Protein AF-A0A1R1C506-F1 (afdb_monomer)

Foldseek 3Di:
DLQVVLVVLVVVLCVQLPPVPDDPVSNVVSVVCCVVPPVVSSVVSVVVVVVVVVVVPDDPPDPPPDD

Organism: Paenibacillus amylolyticus (NCBI:txid1451)

Radius of gyration: 19.65 Å; Cα contacts (8 Å, |Δi|>4): 29; chains: 1; bounding box: 44×18×64 Å

Mean predicted aligned error: 8.29 Å

Secondary structure (DSSP, 8-state):
-HHHHHHHHHHHHHHHH-TTTS-HHHHHHHHHHHHHHTHHHHHHHHHHHHHHHHHHHS---------

pLDDT: mean 87.21, std 15.57, range [49.75, 97.88]

Structure (mmCIF, N/CA/C/O backbone):
data_AF-A0A1R1C506-F1
#
_entry.id   AF-A0A1R1C506-F1
#
loop_
_atom_site.group_PDB
_atom_site.id
_atom_site.type_symbol
_atom_site.label_atom_id
_atom_site.label_alt_id
_atom_site.label_comp_id
_atom_site.label_asym_id
_atom_site.label_entity_id
_atom_site.label_seq_id
_atom_site.pdbx_PDB_ins_code
_atom_site.Cartn_x
_atom_site.Cartn_y
_atom_site.Cartn_z
_atom_site.occupancy
_atom_site.B_iso_or_equiv
_atom_site.auth_seq_id
_atom_site.auth_comp_id
_atom_site.auth_asym_id
_atom_site.auth_atom_id
_atom_site.pdbx_PDB_model_num
ATOM 1 N N . MET A 1 1 ? 0.787 -12.011 11.214 1.00 81.19 1 MET A N 1
ATOM 2 C CA . MET A 1 1 ? -0.345 -11.156 11.645 1.00 81.19 1 MET A CA 1
ATOM 3 C C . MET A 1 1 ? -0.736 -10.197 10.524 1.00 81.19 1 MET A C 1
ATOM 5 O O . MET A 1 1 ? 0.164 -9.830 9.771 1.00 81.19 1 MET A O 1
ATOM 9 N N . PRO A 1 2 ? -2.014 -9.786 10.400 1.00 88.75 2 PRO A N 1
ATOM 10 C CA . PRO A 1 2 ? -2.470 -8.844 9.368 1.00 88.75 2 PRO A CA 1
ATOM 11 C C . PRO A 1 2 ? -1.620 -7.569 9.309 1.00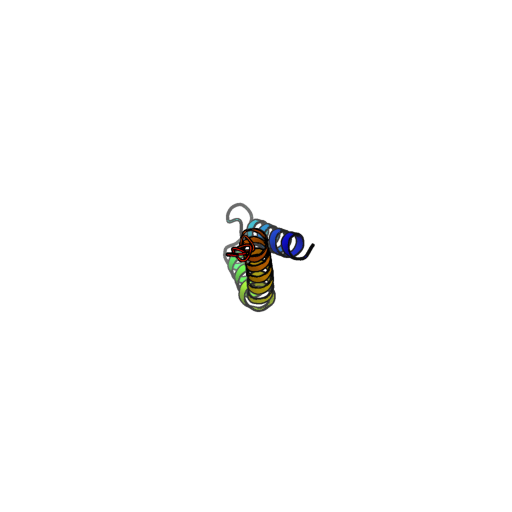 88.75 2 PRO A C 1
ATOM 13 O O . PRO A 1 2 ? -1.100 -7.229 8.251 1.00 88.75 2 PRO A O 1
ATOM 16 N N . LEU A 1 3 ? -1.323 -6.967 10.465 1.00 93.44 3 LEU A N 1
ATOM 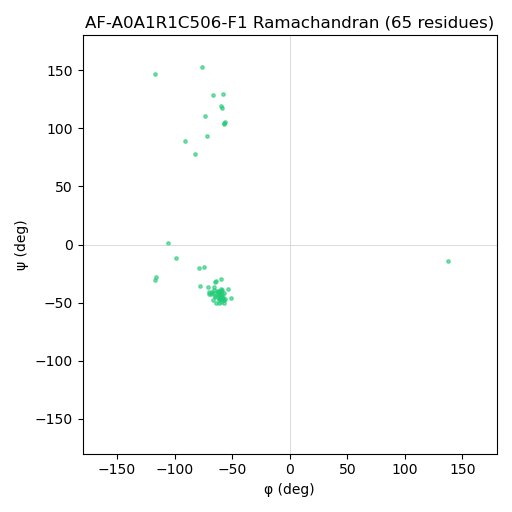17 C CA . LEU A 1 3 ? -0.471 -5.777 10.560 1.00 93.44 3 LEU A CA 1
ATOM 18 C C . LEU A 1 3 ? 0.944 -5.987 9.990 1.00 93.44 3 LEU A C 1
ATOM 20 O O . LEU A 1 3 ? 1.445 -5.156 9.242 1.00 93.44 3 LEU A O 1
ATOM 24 N N . GLN A 1 4 ? 1.581 -7.128 10.273 1.00 94.38 4 GLN A N 1
ATOM 25 C CA . GLN A 1 4 ? 2.898 -7.454 9.701 1.00 94.38 4 GLN A CA 1
ATOM 26 C C . GLN A 1 4 ? 2.843 -7.616 8.178 1.00 94.38 4 GLN A C 1
ATOM 28 O O . GLN A 1 4 ? 3.824 -7.336 7.497 1.00 94.38 4 GLN A O 1
ATOM 33 N N . ARG A 1 5 ? 1.714 -8.088 7.635 1.00 92.25 5 ARG A N 1
ATOM 34 C CA . ARG A 1 5 ? 1.519 -8.197 6.186 1.00 92.25 5 ARG A CA 1
ATOM 35 C C . ARG A 1 5 ? 1.387 -6.813 5.549 1.00 92.25 5 ARG A C 1
ATOM 37 O O . ARG A 1 5 ? 2.015 -6.588 4.519 1.00 92.25 5 ARG A O 1
ATOM 44 N N . ALA A 1 6 ? 0.635 -5.904 6.171 1.00 95.81 6 ALA A N 1
ATOM 45 C CA . ALA A 1 6 ? 0.536 -4.515 5.725 1.00 95.81 6 ALA A CA 1
ATOM 46 C C . ALA A 1 6 ? 1.907 -3.820 5.740 1.00 95.81 6 ALA A C 1
ATOM 48 O O . ALA A 1 6 ? 2.302 -3.242 4.733 1.00 95.81 6 ALA A O 1
ATOM 49 N N . ILE A 1 7 ? 2.673 -3.971 6.827 1.00 97.12 7 ILE A N 1
ATOM 50 C CA . ILE A 1 7 ? 4.034 -3.420 6.939 1.00 97.12 7 ILE A CA 1
ATOM 51 C C . ILE A 1 7 ? 4.929 -3.934 5.805 1.00 97.12 7 ILE A C 1
ATOM 53 O O . ILE A 1 7 ? 5.505 -3.129 5.085 1.00 97.12 7 ILE A O 1
ATOM 57 N N . ARG A 1 8 ? 4.970 -5.251 5.568 1.00 96.56 8 ARG A N 1
ATOM 58 C CA . ARG A 1 8 ? 5.797 -5.825 4.491 1.00 96.56 8 ARG A CA 1
ATOM 59 C C . ARG A 1 8 ? 5.438 -5.292 3.107 1.00 96.56 8 ARG A C 1
ATOM 61 O O . ARG A 1 8 ? 6.328 -5.071 2.297 1.00 96.56 8 ARG A O 1
ATOM 68 N N . LYS A 1 9 ? 4.148 -5.101 2.815 1.00 95.88 9 LYS A N 1
ATOM 69 C CA . LYS A 1 9 ? 3.716 -4.525 1.531 1.00 95.88 9 LYS A CA 1
ATOM 70 C C . LYS A 1 9 ? 4.166 -3.069 1.386 1.00 95.88 9 LYS A C 1
ATOM 72 O O . LYS A 1 9 ? 4.575 -2.671 0.301 1.00 95.88 9 LYS A O 1
ATOM 77 N N . LEU A 1 10 ? 4.119 -2.290 2.467 1.00 97.62 10 LEU A N 1
ATOM 78 C CA . LEU A 1 10 ? 4.604 -0.908 2.477 1.00 97.62 10 LEU A CA 1
ATOM 79 C C . LEU A 1 10 ? 6.131 -0.831 2.317 1.00 97.62 10 LEU A C 1
ATOM 81 O O . LEU A 1 10 ? 6.612 0.002 1.555 1.00 97.62 10 LEU A O 1
ATOM 85 N N . GLU A 1 11 ? 6.882 -1.720 2.970 1.00 97.56 11 GLU A N 1
ATOM 86 C CA . GLU A 1 11 ? 8.341 -1.838 2.806 1.00 97.56 11 GLU A CA 1
ATOM 87 C C . GLU A 1 11 ? 8.708 -2.205 1.359 1.00 97.56 11 GLU A C 1
ATOM 89 O O . GLU A 1 11 ? 9.558 -1.562 0.751 1.00 97.56 11 GLU A O 1
ATOM 94 N N . GLN A 1 12 ? 8.003 -3.171 0.760 1.00 95.56 12 GLN A N 1
ATOM 95 C CA . GLN A 1 12 ? 8.198 -3.545 -0.645 1.00 95.56 12 GLN A CA 1
ATOM 96 C C . GLN A 1 12 ? 7.898 -2.392 -1.603 1.00 95.56 12 GLN A C 1
ATOM 98 O O . GLN A 1 12 ? 8.662 -2.155 -2.538 1.00 95.56 12 GLN A O 1
ATOM 103 N N . LEU A 1 13 ? 6.808 -1.649 -1.370 1.00 96.69 13 LEU A N 1
ATOM 104 C CA . LEU A 1 13 ? 6.511 -0.455 -2.155 1.00 96.69 13 LEU A CA 1
ATOM 105 C C . LEU A 1 13 ? 7.657 0.556 -2.056 1.00 96.69 13 LEU A C 1
ATOM 107 O O . LEU A 1 13 ? 8.071 1.100 -3.077 1.00 96.69 13 LEU A O 1
ATOM 111 N N . GLN A 1 14 ? 8.176 0.803 -0.851 1.00 96.19 14 GLN A N 1
ATOM 112 C CA . GLN A 1 14 ? 9.284 1.730 -0.632 1.00 96.19 14 GLN A CA 1
ATOM 113 C C . GLN A 1 14 ? 10.537 1.306 -1.409 1.00 96.19 14 GLN A C 1
ATOM 115 O O . GLN A 1 14 ? 11.101 2.118 -2.139 1.00 96.19 14 GLN A O 1
ATOM 120 N N . GLU A 1 15 ? 10.945 0.040 -1.310 1.00 95.06 15 GLU A N 1
ATOM 121 C CA . GLU A 1 15 ? 12.110 -0.493 -2.030 1.00 95.06 15 GLU A CA 1
ATOM 122 C C . GLU A 1 15 ? 11.947 -0.377 -3.555 1.00 95.06 15 GLU A C 1
ATOM 124 O O . GLU A 1 15 ? 12.858 0.064 -4.262 1.00 95.06 15 GLU A O 1
ATOM 129 N N . ASN A 1 16 ? 10.759 -0.700 -4.069 1.00 94.19 16 ASN A N 1
ATOM 130 C CA . ASN A 1 16 ? 10.463 -0.667 -5.502 1.00 94.19 16 ASN A CA 1
ATOM 131 C C . ASN A 1 16 ? 10.288 0.755 -6.061 1.00 94.19 16 ASN A C 1
ATOM 133 O O . ASN A 1 16 ? 10.388 0.967 -7.274 1.00 94.19 16 ASN A O 1
ATOM 137 N N . THR A 1 17 ? 10.027 1.736 -5.194 1.00 95.88 17 THR A N 1
ATOM 138 C CA . THR A 1 17 ? 9.842 3.145 -5.570 1.00 95.88 17 THR A CA 1
ATOM 139 C C . THR A 1 17 ? 11.026 4.038 -5.205 1.00 95.88 17 THR A C 1
ATOM 141 O O . THR A 1 17 ? 11.000 5.230 -5.512 1.00 95.88 17 THR A O 1
ATOM 144 N N . GLU A 1 18 ? 12.093 3.476 -4.626 1.00 95.69 18 GLU A N 1
ATOM 145 C CA . GLU A 1 18 ? 13.316 4.200 -4.279 1.00 95.69 18 GLU A CA 1
ATOM 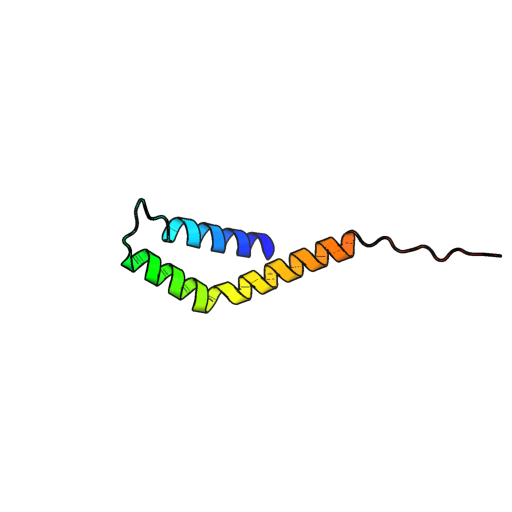146 C C . GLU A 1 18 ? 13.945 4.834 -5.538 1.00 95.69 18 GLU A C 1
ATOM 148 O O . GLU A 1 18 ? 14.363 4.109 -6.453 1.00 95.69 18 GLU A O 1
ATOM 153 N N . PRO A 1 19 ? 14.052 6.179 -5.614 1.00 91.62 19 PRO A N 1
ATOM 154 C CA . PRO A 1 19 ? 14.619 6.864 -6.776 1.00 91.62 19 PRO A CA 1
ATOM 155 C C . PRO A 1 19 ? 16.066 6.464 -7.066 1.00 91.62 19 PRO A C 1
ATOM 157 O O . PRO A 1 19 ? 16.508 6.475 -8.217 1.00 91.62 19 PRO A O 1
ATOM 160 N N . ARG A 1 20 ? 16.822 6.095 -6.026 1.00 88.31 20 ARG A N 1
ATOM 161 C CA . ARG A 1 20 ? 18.191 5.590 -6.156 1.00 88.31 20 ARG A CA 1
ATOM 162 C C . ARG A 1 20 ? 18.183 4.103 -6.506 1.00 88.31 20 ARG A C 1
ATOM 164 O O . ARG A 1 20 ? 18.440 3.256 -5.663 1.00 88.31 20 ARG A O 1
ATOM 171 N N . GLY A 1 21 ? 17.927 3.796 -7.771 1.00 86.62 21 GLY A N 1
ATOM 172 C CA . GLY A 1 21 ? 17.973 2.420 -8.282 1.00 86.62 21 GLY A CA 1
ATOM 173 C C . GLY A 1 21 ? 16.826 2.078 -9.222 1.00 86.62 21 GLY A C 1
ATOM 174 O O . GLY A 1 21 ? 16.926 1.108 -9.967 1.00 86.62 21 GLY A O 1
ATOM 175 N N . ASN A 1 22 ? 15.783 2.910 -9.254 1.00 91.94 22 ASN A N 1
ATOM 176 C CA . ASN A 1 22 ? 14.628 2.721 -10.119 1.00 91.94 22 ASN A CA 1
ATOM 177 C C . ASN A 1 22 ? 14.477 3.860 -11.130 1.00 91.94 22 ASN A C 1
ATOM 179 O O . ASN A 1 22 ? 14.767 5.023 -10.860 1.00 91.94 22 ASN A O 1
ATOM 183 N N . SER A 1 23 ? 13.978 3.523 -12.320 1.00 94.06 23 SER A N 1
ATOM 184 C CA . SER A 1 23 ? 13.572 4.534 -13.298 1.00 94.06 23 SER A CA 1
ATOM 185 C C . SER A 1 23 ? 12.236 5.164 -12.901 1.00 94.06 23 SER A C 1
ATOM 187 O O . SER A 1 23 ? 11.390 4.502 -12.298 1.00 94.06 23 SER A O 1
ATOM 189 N N . ALA A 1 24 ? 11.993 6.411 -13.314 1.00 93.50 24 ALA A N 1
ATOM 190 C CA . ALA A 1 24 ? 10.716 7.091 -13.078 1.00 93.50 24 ALA A CA 1
ATOM 191 C C . ALA A 1 24 ? 9.510 6.273 -13.583 1.00 93.50 24 ALA A C 1
ATOM 193 O O . ALA A 1 24 ? 8.483 6.206 -12.915 1.00 93.50 24 ALA A O 1
ATOM 194 N N . SER A 1 25 ? 9.646 5.593 -14.726 1.00 95.62 25 SER A N 1
ATOM 195 C CA . SER A 1 25 ? 8.599 4.716 -15.260 1.00 95.62 25 SER A CA 1
ATOM 196 C C . SER A 1 25 ? 8.339 3.494 -14.376 1.00 95.62 25 SER A C 1
ATOM 198 O O . SER A 1 25 ? 7.185 3.091 -14.245 1.00 95.62 25 SER A O 1
ATOM 200 N N . ASN A 1 26 ? 9.380 2.913 -13.764 1.00 94.12 26 ASN A N 1
ATOM 201 C CA . ASN A 1 26 ? 9.210 1.811 -12.817 1.00 94.12 26 ASN A CA 1
ATOM 202 C C . ASN A 1 26 ? 8.483 2.290 -11.559 1.00 94.12 26 ASN A C 1
ATOM 204 O O . ASN A 1 26 ? 7.478 1.708 -11.176 1.00 94.12 26 ASN A O 1
ATOM 208 N N . ILE A 1 27 ? 8.920 3.420 -11.000 1.00 97.00 27 ILE A N 1
ATOM 209 C CA . ILE A 1 27 ? 8.302 4.034 -9.818 1.00 97.00 27 ILE A CA 1
ATOM 210 C C . ILE A 1 27 ? 6.814 4.308 -10.068 1.00 97.00 27 ILE A C 1
ATOM 212 O O . ILE A 1 27 ? 5.974 3.952 -9.244 1.00 97.00 27 ILE A O 1
ATOM 216 N N . MET A 1 28 ? 6.468 4.891 -11.222 1.00 96.81 28 MET A N 1
ATOM 217 C CA . MET A 1 28 ? 5.072 5.156 -11.590 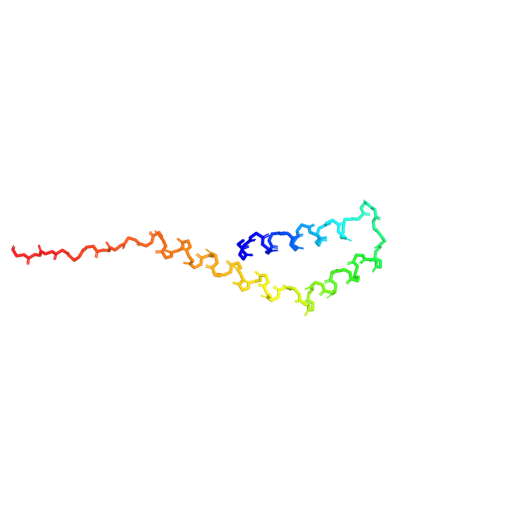1.00 96.81 28 MET A CA 1
ATOM 218 C C . MET A 1 28 ? 4.246 3.875 -11.722 1.00 96.81 28 MET A C 1
ATOM 220 O O . MET A 1 28 ? 3.103 3.845 -11.270 1.00 96.81 28 MET A O 1
ATOM 224 N N . ARG A 1 29 ? 4.809 2.817 -12.320 1.00 96.62 29 ARG A N 1
ATOM 225 C CA . ARG A 1 29 ? 4.136 1.519 -12.447 1.00 96.62 29 ARG A CA 1
ATOM 226 C C . ARG A 1 29 ? 3.875 0.892 -11.081 1.00 96.62 29 ARG A C 1
ATOM 228 O O . ARG A 1 29 ? 2.744 0.511 -10.807 1.00 96.62 29 ARG A O 1
ATOM 235 N N . GLU A 1 30 ? 4.897 0.812 -10.237 1.00 96.75 30 GLU A N 1
ATOM 236 C CA . GLU A 1 30 ? 4.810 0.200 -8.907 1.00 96.75 30 GLU A CA 1
ATO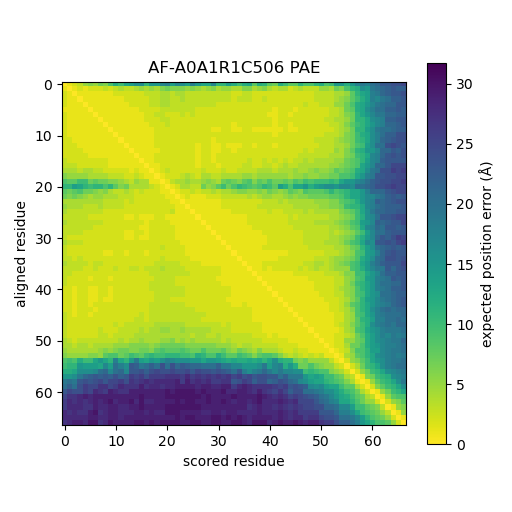M 237 C C . GLU A 1 30 ? 3.839 0.972 -8.007 1.00 96.75 30 GLU A C 1
ATOM 239 O O . GLU A 1 30 ? 2.970 0.377 -7.373 1.00 96.75 30 GLU A O 1
ATOM 244 N N . THR A 1 31 ? 3.892 2.307 -8.053 1.00 96.56 31 THR A N 1
ATOM 245 C CA . THR A 1 31 ? 2.926 3.167 -7.356 1.00 96.56 31 THR A CA 1
ATOM 246 C C . THR A 1 31 ? 1.504 2.932 -7.869 1.00 96.56 31 THR A C 1
ATOM 248 O O . THR A 1 31 ? 0.586 2.762 -7.072 1.00 96.56 31 THR A O 1
ATOM 251 N N . GLY A 1 32 ? 1.303 2.893 -9.190 1.00 97.44 32 GLY A N 1
ATOM 252 C CA . GLY A 1 32 ? -0.012 2.650 -9.790 1.00 97.44 32 GLY A CA 1
ATOM 253 C C . GLY A 1 32 ? -0.599 1.293 -9.395 1.00 97.44 32 GLY A C 1
ATOM 254 O O . GLY A 1 32 ? -1.753 1.225 -8.976 1.00 97.44 32 GLY A O 1
ATOM 255 N N . ASN A 1 33 ? 0.214 0.235 -9.453 1.00 96.81 33 ASN A N 1
ATOM 256 C CA . ASN A 1 33 ? -0.177 -1.113 -9.039 1.00 96.81 33 ASN A CA 1
ATOM 257 C C . ASN A 1 33 ? -0.602 -1.143 -7.566 1.00 96.81 33 ASN A C 1
ATOM 259 O O . ASN A 1 33 ? -1.658 -1.684 -7.238 1.00 96.81 33 ASN A O 1
ATOM 263 N N . PHE A 1 34 ? 0.182 -0.514 -6.690 1.00 97.62 34 PHE A N 1
ATOM 264 C CA . PHE A 1 34 ? -0.126 -0.448 -5.266 1.00 97.62 34 PHE A CA 1
ATOM 265 C C . PHE A 1 34 ? -1.445 0.279 -4.987 1.00 97.62 34 PHE A C 1
ATOM 267 O O . PHE A 1 34 ? -2.290 -0.227 -4.247 1.00 97.62 34 PHE A O 1
ATOM 274 N N . LEU A 1 35 ? -1.654 1.443 -5.614 1.00 97.56 35 LEU A N 1
ATOM 275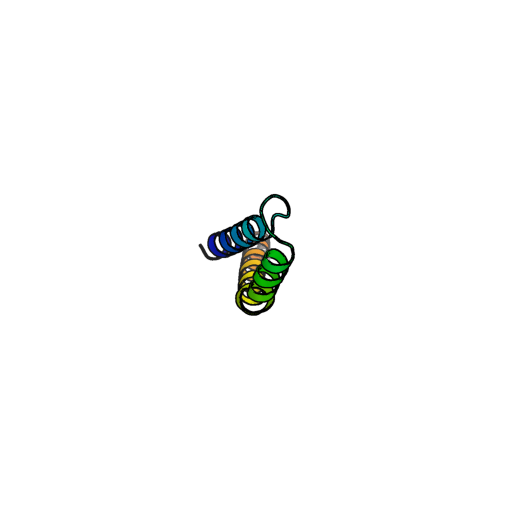 C CA . LEU A 1 35 ? -2.894 2.210 -5.471 1.00 97.56 35 LEU A CA 1
ATOM 276 C C . LEU A 1 35 ? -4.119 1.409 -5.928 1.00 97.56 35 LEU A C 1
ATOM 278 O O . LEU A 1 35 ? -5.176 1.506 -5.309 1.00 97.56 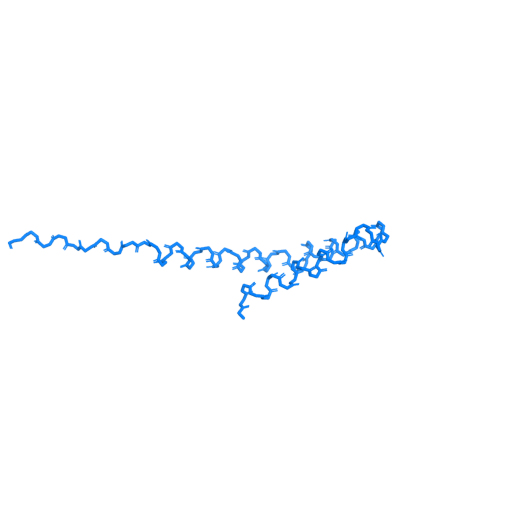35 LEU A O 1
ATOM 282 N N . GLN A 1 36 ? -3.983 0.622 -6.997 1.00 97.50 36 GLN A N 1
ATOM 283 C CA . GLN A 1 36 ? -5.087 -0.140 -7.574 1.00 97.50 36 GLN A CA 1
ATOM 284 C C . GLN A 1 36 ? -5.424 -1.415 -6.788 1.00 97.50 36 GLN A C 1
ATOM 286 O O . GLN A 1 36 ? -6.593 -1.801 -6.737 1.00 97.50 36 GLN A O 1
ATOM 291 N N . HIS A 1 37 ? -4.424 -2.093 -6.222 1.00 96.44 37 HIS A N 1
ATOM 292 C CA . HIS A 1 37 ? -4.592 -3.460 -5.720 1.00 96.44 37 HIS A CA 1
ATOM 293 C C . HIS A 1 37 ? -4.391 -3.616 -4.213 1.00 96.44 37 HIS A C 1
ATOM 295 O O . HIS A 1 37 ? -5.025 -4.483 -3.617 1.00 96.44 37 HIS A O 1
ATOM 301 N N . ASP A 1 38 ? -3.537 -2.798 -3.597 1.00 96.00 38 ASP A N 1
ATOM 302 C CA . ASP A 1 38 ? -3.053 -3.040 -2.234 1.00 96.00 38 ASP A CA 1
ATOM 303 C C . ASP A 1 38 ? -3.482 -1.962 -1.233 1.00 96.00 38 ASP A C 1
ATOM 305 O O . ASP A 1 38 ? -3.635 -2.257 -0.047 1.00 96.00 38 ASP A O 1
ATOM 309 N N . LEU A 1 39 ? -3.705 -0.723 -1.691 1.00 97.25 39 LEU A N 1
ATOM 310 C CA . LEU A 1 39 ? -3.974 0.416 -0.809 1.00 97.25 39 LEU A CA 1
ATOM 311 C C . LEU A 1 39 ? -5.190 0.187 0.097 1.00 97.25 39 LEU A C 1
ATOM 313 O O . LEU A 1 39 ? -5.096 0.420 1.300 1.00 97.25 39 LEU A O 1
ATOM 317 N N . GLN A 1 40 ? -6.312 -0.282 -0.457 1.00 97.56 40 GLN A N 1
ATOM 318 C CA . GLN A 1 40 ? -7.528 -0.485 0.332 1.00 97.56 40 GLN A CA 1
ATOM 319 C C . GLN A 1 40 ? -7.335 -1.575 1.395 1.00 97.56 40 GLN A C 1
ATOM 321 O O . GLN A 1 40 ? -7.650 -1.341 2.556 1.00 97.56 40 GLN A O 1
ATOM 326 N N . GLU A 1 41 ? -6.735 -2.718 1.030 1.00 96.19 41 GLU A N 1
ATOM 327 C CA . GLU A 1 41 ? -6.441 -3.805 1.981 1.00 96.19 41 GLU A CA 1
ATOM 328 C C . GLU A 1 41 ? -5.572 -3.298 3.143 1.00 96.19 41 GLU A C 1
ATOM 330 O O . GLU A 1 41 ? -5.799 -3.642 4.302 1.00 96.19 41 GLU A O 1
ATOM 335 N N . ILE A 1 42 ? -4.570 -2.466 2.849 1.00 97.62 42 ILE A N 1
ATOM 336 C CA . ILE A 1 42 ? -3.675 -1.920 3.872 1.00 97.62 42 ILE A CA 1
ATOM 337 C C . ILE A 1 42 ? -4.405 -0.936 4.784 1.00 97.62 42 ILE A C 1
ATOM 339 O O . ILE A 1 42 ? -4.203 -0.993 5.997 1.00 97.62 42 ILE A O 1
ATOM 343 N N . ILE A 1 43 ? -5.248 -0.057 4.232 1.00 97.88 43 ILE A N 1
ATOM 344 C CA . ILE A 1 43 ? -6.057 0.873 5.030 1.00 97.88 43 ILE A CA 1
ATOM 345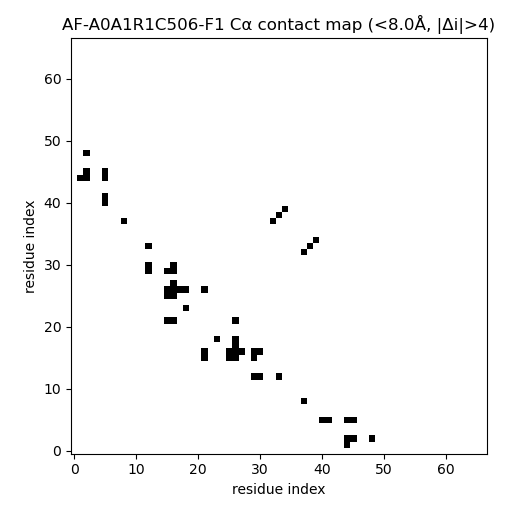 C C . ILE A 1 43 ? -6.942 0.096 6.006 1.00 97.88 43 ILE A C 1
ATOM 347 O O . ILE A 1 43 ? -6.920 0.401 7.197 1.00 97.88 43 ILE A O 1
ATOM 351 N N . ASP A 1 44 ? -7.641 -0.933 5.529 1.00 97.31 44 ASP A N 1
ATOM 352 C CA . ASP A 1 44 ? -8.547 -1.738 6.353 1.00 97.31 44 ASP A CA 1
ATOM 353 C C . ASP A 1 44 ? -7.783 -2.409 7.512 1.00 97.31 44 ASP A C 1
ATOM 355 O O . ASP A 1 44 ? -8.168 -2.299 8.676 1.00 97.31 44 ASP A O 1
ATOM 359 N N . ILE A 1 45 ? -6.622 -3.012 7.225 1.00 97.06 45 ILE A N 1
ATOM 360 C CA . ILE A 1 45 ? -5.769 -3.641 8.250 1.00 97.06 45 ILE A CA 1
ATOM 361 C C . ILE A 1 45 ? -5.295 -2.628 9.302 1.00 97.06 45 ILE A C 1
ATOM 363 O O . ILE A 1 45 ? -5.204 -2.956 10.489 1.00 97.06 45 ILE A O 1
ATOM 367 N N . LEU A 1 46 ? -4.930 -1.415 8.881 1.00 96.31 46 LEU A N 1
ATOM 368 C CA . LEU A 1 46 ? -4.454 -0.376 9.794 1.00 96.31 46 LEU A CA 1
ATOM 369 C C . LEU A 1 46 ? -5.589 0.174 10.665 1.00 96.31 46 LEU A C 1
ATOM 371 O O . LEU A 1 46 ? -5.364 0.429 11.848 1.00 96.31 46 LEU A O 1
ATOM 375 N N . GLN A 1 47 ? -6.798 0.306 10.116 1.00 96.00 47 GLN A N 1
ATOM 376 C CA . GLN A 1 47 ? -7.991 0.699 10.869 1.00 96.00 47 GLN A CA 1
ATOM 377 C C . GLN A 1 47 ? -8.372 -0.353 11.912 1.00 96.00 47 GLN A C 1
ATOM 379 O O . GLN A 1 47 ? -8.616 -0.008 13.066 1.00 96.00 47 GLN A O 1
ATOM 384 N N . ASP A 1 48 ? -8.344 -1.637 11.554 1.00 94.00 48 ASP A N 1
ATOM 385 C CA . ASP A 1 48 ? -8.580 -2.726 12.507 1.00 94.00 48 ASP A CA 1
ATOM 386 C C . ASP A 1 48 ? -7.559 -2.701 13.651 1.00 94.00 48 ASP A C 1
ATOM 388 O O . ASP A 1 48 ? -7.920 -2.796 14.827 1.00 94.00 48 ASP A O 1
ATOM 392 N N . ALA A 1 49 ? -6.277 -2.500 13.327 1.00 92.06 49 ALA A N 1
ATOM 393 C CA . ALA A 1 49 ? -5.226 -2.377 14.331 1.00 92.06 49 ALA A CA 1
ATOM 394 C C . ALA A 1 49 ? -5.434 -1.155 15.245 1.00 92.06 49 ALA A C 1
ATOM 396 O O . ALA A 1 49 ? -5.218 -1.255 16.455 1.00 92.06 49 ALA A O 1
ATOM 397 N N . GLN A 1 50 ? -5.873 -0.019 14.695 1.00 92.00 50 GLN A N 1
ATOM 398 C CA . GLN A 1 50 ? -6.230 1.165 15.476 1.00 92.00 50 GLN A CA 1
ATOM 399 C C . GLN A 1 50 ? -7.391 0.872 16.435 1.00 92.00 50 GLN A C 1
ATOM 401 O O . GLN A 1 50 ? -7.264 1.108 17.637 1.00 92.00 50 GLN A O 1
ATOM 406 N N . ASN A 1 51 ? -8.479 0.291 15.928 1.00 91.50 51 ASN A N 1
ATOM 407 C CA . ASN A 1 51 ? -9.660 -0.056 16.717 1.00 91.50 51 ASN A CA 1
ATOM 408 C C . ASN A 1 51 ? -9.319 -1.031 17.853 1.00 91.50 51 ASN A C 1
ATOM 410 O O . ASN A 1 51 ? -9.796 -0.876 18.978 1.00 91.50 51 ASN A O 1
ATOM 414 N N . GLU A 1 52 ? -8.454 -2.016 17.601 1.00 89.06 52 GLU A N 1
ATOM 415 C CA . GLU A 1 52 ? -7.969 -2.920 18.644 1.00 89.06 52 GLU A CA 1
ATOM 416 C C . GLU A 1 52 ? -7.210 -2.187 19.759 1.00 89.06 52 GLU A C 1
ATOM 418 O O . GLU A 1 52 ? -7.349 -2.540 20.933 1.00 89.06 52 GLU A O 1
ATOM 423 N N . MET A 1 53 ? -6.388 -1.190 19.421 1.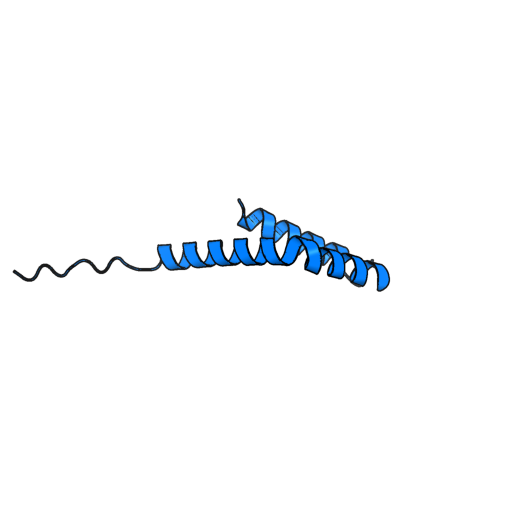00 87.31 53 MET A N 1
ATOM 424 C CA . MET A 1 53 ? -5.653 -0.398 20.412 1.00 87.31 53 MET A CA 1
ATOM 425 C C . MET A 1 53 ? -6.590 0.505 21.225 1.00 87.31 53 MET A C 1
ATOM 427 O O . MET A 1 53 ? -6.455 0.593 22.448 1.00 87.31 53 MET A O 1
ATOM 431 N N . GLU A 1 54 ? -7.578 1.127 20.583 1.00 85.38 54 GLU A N 1
ATOM 432 C CA . GLU A 1 54 ? -8.589 1.958 21.251 1.00 85.38 54 GLU A CA 1
ATOM 433 C C . GLU A 1 54 ? -9.498 1.113 22.165 1.00 85.38 54 GLU A C 1
ATOM 435 O O . GLU A 1 54 ? -9.740 1.449 23.329 1.00 85.38 54 GLU A O 1
ATOM 440 N N . SER A 1 55 ? -9.910 -0.071 21.704 1.00 77.31 55 SER A N 1
ATOM 441 C CA . SER A 1 55 ? -10.702 -1.009 22.506 1.00 77.31 55 SER A CA 1
ATOM 442 C C . SER A 1 55 ? -9.939 -1.550 23.717 1.00 77.31 55 SER A C 1
ATOM 444 O O . SER A 1 55 ? -10.562 -1.834 24.740 1.00 77.31 55 SER A O 1
ATOM 446 N N . LYS A 1 56 ? -8.612 -1.711 23.629 1.00 68.44 56 LYS A N 1
ATOM 447 C CA . LYS A 1 56 ? -7.770 -2.176 24.748 1.00 68.44 56 LYS A CA 1
ATOM 448 C C . LYS A 1 56 ? -7.470 -1.076 25.769 1.00 68.44 56 LYS A C 1
ATOM 450 O O . LYS A 1 56 ? -7.113 -1.393 26.901 1.00 68.44 56 LYS A O 1
ATOM 455 N N . THR A 1 57 ? -7.606 0.194 25.392 1.00 61.50 57 THR A N 1
ATOM 456 C CA . THR A 1 57 ? -7.300 1.346 26.257 1.00 61.50 57 THR A CA 1
ATOM 457 C C . THR A 1 57 ? -8.528 1.955 26.926 1.00 61.50 57 THR A C 1
ATOM 459 O O . THR A 1 57 ? -8.366 2.723 27.871 1.00 61.50 57 THR A O 1
ATOM 462 N N . THR A 1 58 ? -9.746 1.587 26.513 1.00 55.50 58 THR A N 1
ATOM 463 C CA . THR A 1 58 ? -10.978 2.066 27.153 1.00 55.50 58 THR A CA 1
ATOM 464 C C . THR A 1 58 ? -11.160 1.382 28.520 1.00 55.50 58 THR A C 1
ATOM 466 O O . THR A 1 58 ? -11.433 0.177 28.565 1.00 55.50 58 THR A O 1
ATOM 469 N N . PRO A 1 59 ? -11.033 2.093 29.659 1.00 52.47 59 PRO A N 1
ATOM 470 C CA . PRO A 1 59 ? -11.288 1.498 30.962 1.00 52.47 59 PRO A CA 1
ATOM 471 C C . PRO A 1 59 ? -12.777 1.165 31.049 1.00 52.47 59 PRO A C 1
ATOM 473 O O . PRO A 1 59 ? -13.622 2.034 30.825 1.00 52.47 59 PRO A O 1
ATOM 476 N N . LYS A 1 60 ? -13.120 -0.077 31.411 1.00 55.12 60 LYS A N 1
ATOM 477 C CA . LYS A 1 60 ? -14.460 -0.379 31.927 1.00 55.12 60 LYS A CA 1
ATOM 478 C C . LYS A 1 60 ? -14.664 0.516 33.144 1.00 55.12 60 LYS A C 1
ATOM 480 O O . LYS A 1 60 ? -14.088 0.252 34.197 1.00 55.12 60 LYS A O 1
ATOM 485 N N . VAL A 1 61 ? -15.451 1.578 32.994 1.00 54.53 61 VAL A N 1
ATOM 486 C CA . VAL A 1 61 ? -15.994 2.321 34.127 1.00 54.53 61 VAL A CA 1
ATOM 487 C C . VAL A 1 61 ? -16.745 1.287 34.960 1.00 54.53 61 VAL A C 1
ATOM 489 O O . VAL A 1 61 ? -17.772 0.760 34.530 1.00 54.53 61 VAL A O 1
ATOM 492 N N . ALA A 1 62 ? -16.162 0.900 36.095 1.00 56.28 62 ALA A N 1
ATOM 493 C CA . ALA A 1 62 ? -16.843 0.066 37.066 1.00 56.28 62 ALA A CA 1
ATOM 494 C C . ALA A 1 62 ? -18.116 0.820 37.475 1.00 56.28 62 ALA A C 1
ATOM 496 O O . ALA A 1 62 ? -18.016 2.014 37.779 1.00 56.28 62 ALA A O 1
ATOM 497 N N . PRO A 1 63 ? -19.306 0.195 37.444 1.00 52.34 63 PRO A N 1
ATOM 498 C CA . PRO A 1 63 ? -20.480 0.849 37.986 1.00 52.34 63 PRO A CA 1
ATOM 499 C C . PRO A 1 63 ? -20.189 1.125 39.460 1.00 52.34 63 PRO A C 1
ATOM 501 O O . PRO A 1 63 ? -19.891 0.204 40.219 1.00 52.34 63 PRO A O 1
ATOM 504 N N . SER A 1 64 ? -20.198 2.405 39.839 1.00 52.19 64 SER A N 1
ATOM 505 C CA . SER A 1 64 ? -20.219 2.804 41.239 1.00 52.19 64 SER A CA 1
ATOM 506 C C . SER A 1 64 ? -21.444 2.161 41.871 1.00 52.19 64 SER A C 1
ATOM 508 O O . SER A 1 64 ? -22.573 2.586 41.628 1.00 52.19 64 SER A O 1
ATOM 510 N N . GLU A 1 65 ? -21.217 1.111 42.649 1.00 49.75 65 GLU A N 1
ATOM 511 C CA . GLU A 1 65 ? -22.218 0.560 43.542 1.00 49.75 65 GLU A CA 1
ATOM 512 C C . GLU A 1 65 ? -22.366 1.562 44.690 1.00 49.75 65 GLU A C 1
ATOM 514 O O . GLU A 1 65 ? -21.565 1.621 45.620 1.00 49.75 65 GLU A O 1
ATOM 519 N N . VAL A 1 66 ? -23.331 2.463 44.522 1.00 53.44 66 VAL A N 1
ATOM 520 C CA . VAL A 1 66 ? -23.819 3.347 45.575 1.00 53.44 66 VAL A CA 1
ATOM 521 C C . VAL A 1 66 ? -24.977 2.618 46.244 1.00 53.44 66 VAL A C 1
ATOM 523 O O . VAL A 1 66 ? -26.105 2.802 45.796 1.00 53.44 66 VAL A O 1
ATOM 526 N N . VAL A 1 67 ? -24.704 1.801 47.271 1.00 51.03 67 VAL A N 1
ATOM 527 C CA . VAL A 1 67 ? -25.622 1.522 48.398 1.00 51.03 67 VAL A CA 1
ATOM 528 C C . VAL A 1 67 ? -24.813 1.178 49.644 1.00 51.03 67 VAL A C 1
ATOM 530 O O . VAL A 1 67 ? -24.012 0.223 49.578 1.00 51.03 67 VAL A O 1
#

Sequence (67 aa):
MPLQRAIRKLEQLQENTEPRGNSASNIMRETGNFLQHDLQEIIDILQDAQNEMESKTTPKVAPSEVV

Solvent-accessible surface area (backbone atoms only — not comparable to full-atom values): 3995 Å² total; per-residue (Å²): 106,68,60,60,52,40,51,52,54,51,51,51,49,48,67,56,46,34,70,89,87,39,53,72,70,50,27,51,49,54,53,50,51,38,64,74,73,44,46,64,63,38,51,53,42,51,50,52,54,50,51,54,53,54,63,72,66,58,74,79,77,70,80,80,82,86,128